Protein AF-A0A961T7D4-F1 (afdb_monomer)

Sequence (36 aa):
MPLKIAVQMDHVATVSIAGDTSFALSLEAQRRGHEL

Structure (mmCIF, N/CA/C/O backbone):
data_AF-A0A961T7D4-F1
#
_entry.id   AF-A0A961T7D4-F1
#
loop_
_atom_site.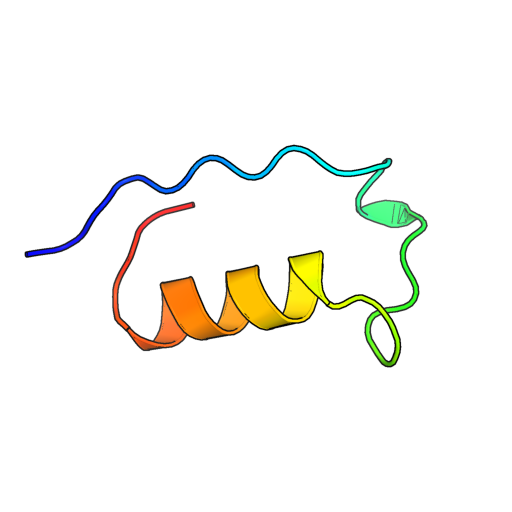group_PDB
_atom_site.id
_atom_site.type_symbol
_atom_site.label_atom_id
_atom_site.label_alt_id
_atom_site.label_comp_id
_atom_site.label_asym_id
_atom_site.label_entity_id
_atom_site.label_seq_id
_atom_site.pdbx_PDB_ins_code
_atom_site.Cartn_x
_atom_site.Cartn_y
_atom_site.Cartn_z
_atom_site.occupancy
_atom_site.B_iso_or_equiv
_atom_site.auth_seq_id
_atom_site.auth_comp_id
_atom_site.auth_asym_id
_atom_site.auth_atom_id
_atom_site.pdbx_PDB_model_num
ATOM 1 N N . MET A 1 1 ? -8.819 -1.602 17.251 1.00 85.69 1 MET A N 1
ATOM 2 C CA . MET A 1 1 ? -9.613 -0.476 16.716 1.00 85.69 1 MET A CA 1
ATOM 3 C C . MET A 1 1 ? -9.122 -0.197 15.303 1.00 85.69 1 MET A C 1
ATOM 5 O O . MET A 1 1 ? -7.909 -0.234 15.121 1.00 85.69 1 MET A O 1
ATOM 9 N N . PRO A 1 2 ? -10.009 0.003 14.316 1.00 93.94 2 PRO A N 1
ATOM 10 C CA . PRO A 1 2 ? -9.602 0.379 12.963 1.00 93.94 2 PRO A CA 1
ATOM 11 C C . PRO A 1 2 ? -8.941 1.766 12.973 1.00 93.94 2 PRO A C 1
ATOM 13 O O . PRO A 1 2 ? -9.387 2.656 13.696 1.00 93.94 2 PRO A O 1
ATOM 16 N N . LEU A 1 3 ? -7.862 1.931 12.205 1.00 97.38 3 LEU A N 1
ATOM 17 C CA . LEU A 1 3 ? -7.182 3.209 11.990 1.00 97.38 3 LEU A CA 1
ATOM 18 C C . LEU A 1 3 ? -7.526 3.725 10.593 1.00 97.38 3 LEU A C 1
ATOM 20 O O . LEU A 1 3 ? -7.793 2.919 9.703 1.00 97.38 3 LEU A O 1
ATOM 24 N N . LYS A 1 4 ? -7.471 5.046 10.417 1.00 97.88 4 LYS A N 1
ATOM 25 C CA . LYS A 1 4 ? -7.455 5.688 9.099 1.00 97.88 4 LYS A CA 1
ATOM 26 C C . LYS 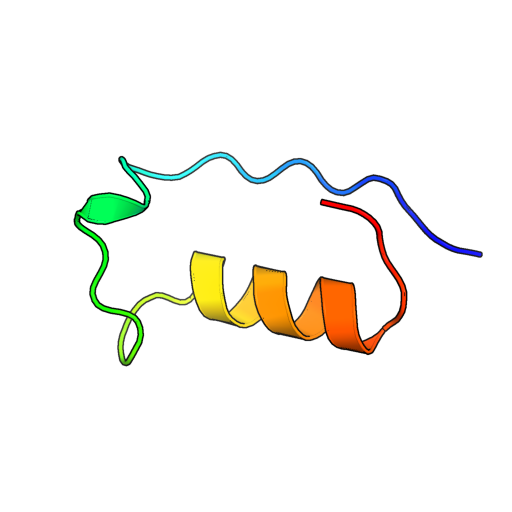A 1 4 ? -6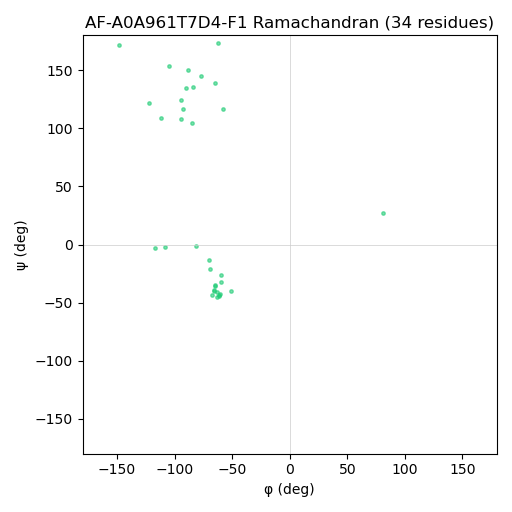.003 5.892 8.688 1.00 97.88 4 LYS A C 1
ATOM 28 O O . LYS A 1 4 ? -5.270 6.593 9.386 1.00 97.88 4 LYS A O 1
ATOM 33 N N . ILE A 1 5 ? -5.582 5.239 7.616 1.00 96.62 5 ILE A N 1
ATOM 34 C CA . ILE A 1 5 ? -4.193 5.158 7.176 1.00 96.62 5 ILE A CA 1
ATOM 35 C C . ILE A 1 5 ? -4.052 5.940 5.874 1.00 96.62 5 ILE A C 1
ATOM 37 O O . ILE A 1 5 ? -4.486 5.491 4.824 1.00 96.62 5 ILE A O 1
ATOM 41 N N . ALA A 1 6 ? -3.385 7.089 5.931 1.00 97.31 6 ALA A N 1
ATOM 42 C CA . ALA A 1 6 ? -2.985 7.794 4.722 1.00 97.31 6 ALA A CA 1
ATOM 43 C C . ALA A 1 6 ? -1.659 7.226 4.200 1.00 97.31 6 ALA A C 1
ATOM 45 O O . ALA A 1 6 ? -0.712 7.047 4.970 1.00 97.31 6 ALA A O 1
ATOM 46 N N . VAL A 1 7 ? -1.574 6.997 2.890 1.00 95.69 7 VAL A N 1
ATOM 47 C CA . VAL A 1 7 ? -0.338 6.584 2.215 1.00 95.69 7 VAL A CA 1
ATOM 48 C C . VAL A 1 7 ? -0.015 7.602 1.131 1.00 95.69 7 VAL A C 1
ATOM 50 O O . VAL A 1 7 ? -0.818 7.844 0.234 1.00 95.69 7 VAL A O 1
ATOM 53 N N . GLN A 1 8 ? 1.167 8.207 1.215 1.00 95.69 8 GLN A N 1
ATOM 54 C CA . GLN A 1 8 ? 1.706 9.040 0.147 1.00 95.69 8 GLN A CA 1
ATOM 55 C C . GLN A 1 8 ? 2.608 8.169 -0.728 1.00 95.69 8 GLN A C 1
ATOM 57 O O . GLN A 1 8 ? 3.525 7.522 -0.229 1.00 95.69 8 GLN A O 1
ATOM 62 N N . MET A 1 9 ? 2.314 8.128 -2.024 1.00 95.12 9 MET A N 1
ATOM 63 C CA . MET A 1 9 ? 3.048 7.351 -3.021 1.00 95.12 9 MET A CA 1
ATOM 64 C C . MET A 1 9 ? 3.014 8.068 -4.375 1.00 95.12 9 MET A C 1
ATOM 66 O O . MET A 1 9 ? 2.298 9.063 -4.533 1.00 95.12 9 MET A O 1
ATOM 70 N N . ASP A 1 10 ? 3.781 7.564 -5.340 1.00 93.00 10 ASP A N 1
ATOM 71 C CA . ASP A 1 10 ? 3.642 7.943 -6.747 1.00 93.00 10 ASP A CA 1
ATOM 72 C C . ASP A 1 10 ? 2.255 7.550 -7.286 1.00 93.00 10 ASP A C 1
ATOM 74 O O . ASP A 1 10 ? 1.456 6.903 -6.609 1.00 93.00 10 ASP A O 1
ATOM 78 N N . HIS A 1 11 ? 1.921 7.951 -8.514 1.00 95.25 11 HIS A N 1
ATOM 79 C CA . HIS A 1 11 ? 0.589 7.699 -9.060 1.00 95.25 11 HIS A CA 1
ATOM 80 C C . HIS A 1 11 ? 0.257 6.192 -9.079 1.00 95.25 11 HIS A C 1
ATOM 82 O O . HIS A 1 11 ? 0.891 5.410 -9.784 1.00 95.25 11 HIS A O 1
ATOM 88 N N . VAL A 1 12 ? -0.769 5.779 -8.324 1.00 94.25 12 VAL A N 1
ATOM 89 C CA . VAL A 1 12 ? -1.079 4.353 -8.100 1.00 94.25 12 VAL A CA 1
ATOM 90 C C . VAL A 1 12 ? -1.378 3.584 -9.391 1.00 94.25 12 VAL A C 1
ATOM 92 O O . VAL A 1 12 ? -1.126 2.389 -9.469 1.00 94.25 12 VAL A O 1
ATOM 95 N N . ALA A 1 13 ? -1.857 4.249 -10.448 1.00 95.50 13 ALA A N 1
ATOM 96 C CA . ALA A 1 13 ? -2.128 3.581 -11.722 1.00 95.50 13 ALA A CA 1
ATOM 97 C C . ALA A 1 13 ? -0.855 3.139 -12.472 1.00 95.50 13 ALA A C 1
ATOM 99 O O . ALA A 1 13 ? -0.954 2.371 -13.426 1.00 95.50 13 ALA A O 1
ATOM 100 N N . THR A 1 14 ? 0.328 3.617 -12.068 1.00 94.88 14 THR A N 1
ATOM 101 C CA . THR A 1 14 ? 1.606 3.305 -12.728 1.00 94.88 14 THR A CA 1
ATOM 102 C C . THR A 1 14 ? 2.513 2.379 -11.918 1.00 94.88 14 THR A C 1
ATOM 104 O O . THR A 1 14 ? 3.593 2.037 -12.395 1.00 94.88 14 THR A O 1
ATOM 107 N N . VAL A 1 15 ? 2.117 1.966 -10.707 1.00 92.25 15 VAL A N 1
ATOM 108 C CA . VAL A 1 15 ? 2.963 1.112 -9.856 1.00 92.25 15 VAL A CA 1
ATOM 109 C C . VAL A 1 15 ? 2.953 -0.344 -10.327 1.00 92.25 15 VAL A C 1
ATOM 111 O O . VAL A 1 15 ? 1.934 -0.879 -10.767 1.00 92.25 15 VAL A O 1
ATOM 114 N N . SER A 1 16 ? 4.094 -1.021 -10.193 1.00 94.12 16 SER A N 1
ATOM 115 C CA . SER A 1 16 ? 4.174 -2.470 -10.386 1.00 94.12 16 SER A CA 1
ATOM 116 C C . SER A 1 16 ? 3.790 -3.177 -9.090 1.00 94.12 16 SER A C 1
ATOM 118 O O . SER A 1 16 ? 4.589 -3.244 -8.159 1.00 94.12 16 SER A O 1
ATOM 120 N N . ILE A 1 17 ? 2.582 -3.740 -9.036 1.00 92.56 17 ILE A N 1
ATOM 121 C CA . ILE A 1 17 ? 2.024 -4.392 -7.835 1.00 92.56 17 ILE A CA 1
ATOM 122 C C . ILE A 1 17 ? 2.983 -5.428 -7.226 1.00 92.56 17 ILE A C 1
ATOM 124 O O . ILE A 1 17 ? 3.112 -5.509 -6.009 1.00 92.56 17 ILE A O 1
ATOM 128 N N . ALA A 1 18 ? 3.673 -6.215 -8.059 1.00 93.31 18 ALA A N 1
ATOM 129 C CA . ALA A 1 18 ? 4.563 -7.277 -7.587 1.00 93.31 18 ALA A CA 1
ATOM 130 C C . ALA A 1 18 ? 5.834 -6.758 -6.886 1.00 93.31 18 ALA A C 1
ATOM 132 O O . ALA A 1 18 ? 6.461 -7.511 -6.146 1.00 93.31 18 ALA A O 1
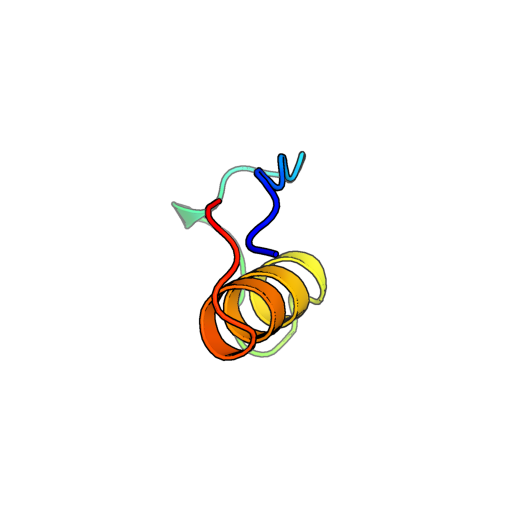ATOM 133 N N . GLY A 1 19 ? 6.229 -5.505 -7.135 1.00 92.56 19 GLY A N 1
ATOM 134 C CA . GLY A 1 19 ? 7.443 -4.899 -6.581 1.00 92.56 19 GLY A CA 1
ATOM 135 C C . GLY A 1 19 ? 7.195 -3.698 -5.670 1.00 92.56 19 GLY A C 1
ATOM 136 O O . GLY A 1 19 ? 8.157 -3.152 -5.135 1.00 92.56 19 GLY A O 1
ATOM 137 N N . ASP A 1 20 ? 5.944 -3.266 -5.501 1.00 96.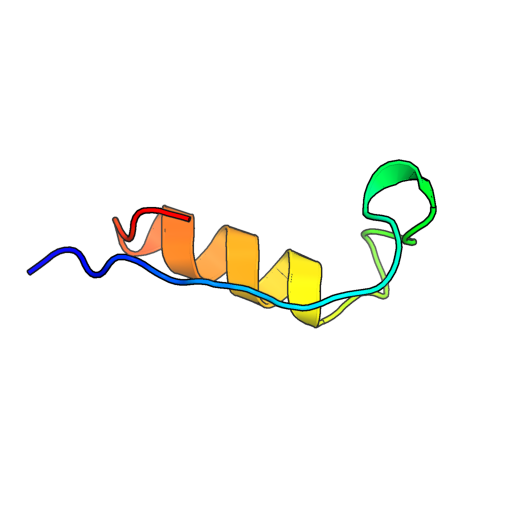31 20 ASP A N 1
ATOM 138 C CA . ASP A 1 20 ? 5.624 -2.049 -4.763 1.00 96.31 20 ASP A CA 1
ATOM 139 C C . ASP A 1 20 ? 5.284 -2.337 -3.295 1.00 96.31 20 ASP A C 1
ATOM 141 O O . ASP A 1 20 ? 4.224 -2.867 -2.944 1.00 96.31 20 ASP A O 1
ATOM 145 N N . THR A 1 21 ? 6.207 -1.962 -2.412 1.00 96.50 21 THR A N 1
ATOM 146 C CA . THR A 1 21 ? 6.050 -2.143 -0.966 1.00 96.50 21 THR A CA 1
ATOM 147 C C . THR A 1 21 ? 4.902 -1.302 -0.401 1.00 96.50 21 THR A C 1
ATOM 149 O O . THR A 1 21 ? 4.211 -1.760 0.508 1.00 96.50 21 THR A O 1
ATOM 152 N N . SER A 1 22 ? 4.656 -0.098 -0.926 1.00 96.38 22 SER A N 1
ATOM 153 C CA . SER A 1 22 ? 3.589 0.791 -0.440 1.00 96.38 22 SER A CA 1
ATOM 154 C C . SER A 1 22 ? 2.202 0.197 -0.702 1.00 96.38 22 SER A C 1
ATOM 156 O O . SER A 1 22 ? 1.327 0.227 0.168 1.00 96.38 22 SER A O 1
ATOM 158 N N . PHE A 1 23 ? 2.014 -0.423 -1.863 1.00 96.62 23 PHE 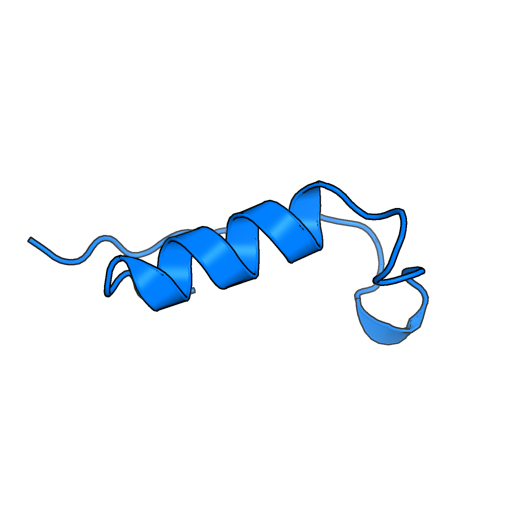A N 1
ATOM 159 C CA . PHE A 1 23 ? 0.815 -1.165 -2.224 1.00 96.62 23 PHE A CA 1
ATOM 160 C C . PHE A 1 23 ? 0.657 -2.428 -1.370 1.00 96.62 23 PHE A C 1
ATOM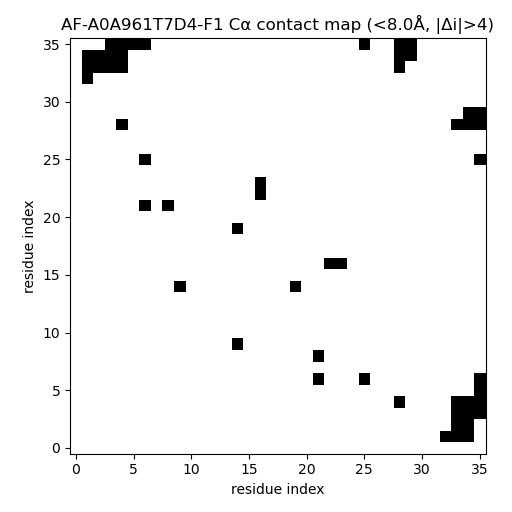 162 O O . PHE A 1 23 ? -0.423 -2.681 -0.835 1.00 96.62 23 PHE A O 1
ATOM 169 N N . ALA A 1 24 ? 1.738 -3.186 -1.151 1.00 97.06 24 ALA A N 1
ATOM 170 C CA . ALA A 1 24 ? 1.710 -4.362 -0.279 1.00 97.06 24 ALA A CA 1
ATOM 171 C C . ALA A 1 24 ? 1.314 -4.011 1.170 1.00 97.06 24 ALA A C 1
ATOM 173 O O . ALA A 1 24 ? 0.482 -4.691 1.774 1.00 97.06 24 ALA A O 1
ATOM 174 N N . LEU A 1 25 ? 1.852 -2.916 1.716 1.00 97.00 25 LEU A N 1
ATOM 175 C CA . LEU A 1 25 ? 1.479 -2.407 3.039 1.00 97.00 25 LEU A CA 1
ATOM 176 C C . LEU A 1 25 ? 0.019 -1.943 3.086 1.00 97.00 25 LEU A C 1
ATOM 178 O O . LEU A 1 25 ? -0.656 -2.154 4.095 1.00 97.00 25 LEU A O 1
ATOM 182 N N . SER A 1 26 ? -0.482 -1.370 1.991 1.00 96.81 26 SER A N 1
ATOM 183 C CA . SER A 1 26 ? -1.882 -0.959 1.866 1.00 96.81 26 SER A CA 1
ATOM 184 C C . SER A 1 26 ? -2.835 -2.157 1.939 1.00 96.81 26 SER A C 1
ATOM 186 O O . SER A 1 26 ? -3.797 -2.134 2.707 1.00 96.81 26 SER A O 1
ATOM 188 N N . LEU A 1 27 ? -2.531 -3.251 1.232 1.00 96.81 27 LEU A N 1
ATOM 189 C CA . LEU A 1 27 ? -3.311 -4.493 1.310 1.00 96.81 27 LEU A CA 1
ATOM 190 C C . LEU A 1 27 ? -3.282 -5.113 2.711 1.00 96.81 27 LEU A C 1
ATOM 192 O O . LEU A 1 27 ? -4.305 -5.577 3.213 1.00 96.81 27 LEU A O 1
ATOM 196 N N . GLU A 1 28 ? -2.122 -5.105 3.367 1.00 97.56 28 GLU A N 1
ATOM 197 C CA . GLU A 1 28 ? -1.990 -5.626 4.728 1.00 97.56 28 GLU A CA 1
ATOM 198 C C . GLU A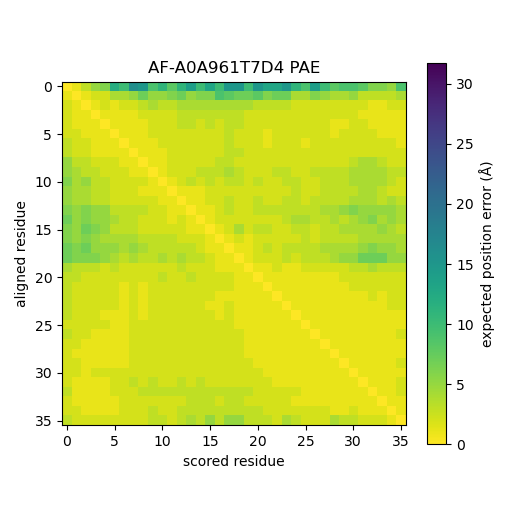 1 28 ? -2.789 -4.790 5.738 1.00 97.56 28 GLU A C 1
ATOM 200 O O . GLU A 1 28 ? -3.426 -5.347 6.636 1.00 97.56 28 GLU A O 1
ATOM 205 N N . ALA A 1 29 ? -2.807 -3.464 5.581 1.00 97.75 29 ALA A N 1
ATOM 206 C CA . ALA A 1 29 ? -3.635 -2.580 6.391 1.00 97.75 29 ALA A CA 1
ATOM 207 C C . ALA A 1 29 ? -5.132 -2.893 6.210 1.00 97.75 29 ALA A C 1
ATOM 209 O O . ALA A 1 29 ? -5.832 -3.062 7.213 1.00 97.75 29 ALA A O 1
ATOM 210 N N . GLN A 1 30 ? -5.608 -3.099 4.974 1.00 97.44 30 GLN A N 1
ATOM 211 C CA . GLN A 1 30 ? -6.986 -3.556 4.730 1.00 97.44 30 GLN A CA 1
ATOM 212 C C . GLN A 1 30 ? -7.258 -4.926 5.360 1.00 97.44 30 GLN A C 1
ATOM 214 O O . GLN A 1 30 ? -8.280 -5.107 6.022 1.00 97.44 30 GLN A O 1
ATOM 219 N N . ARG A 1 31 ? -6.331 -5.888 5.231 1.00 98.12 31 ARG A N 1
ATOM 220 C CA . ARG A 1 31 ? -6.454 -7.233 5.825 1.00 98.12 31 ARG A CA 1
ATOM 221 C C . ARG A 1 31 ? -6.587 -7.187 7.351 1.00 98.12 31 ARG A C 1
ATOM 223 O O . ARG A 1 31 ? -7.264 -8.029 7.936 1.00 98.12 31 ARG A O 1
ATOM 230 N N . ARG A 1 32 ? -5.956 -6.206 8.003 1.00 97.94 32 ARG A N 1
ATOM 231 C CA . ARG A 1 32 ? -6.067 -5.951 9.452 1.00 97.94 32 ARG A CA 1
ATOM 232 C C . ARG A 1 32 ? -7.317 -5.155 9.845 1.00 97.94 32 ARG A C 1
ATOM 234 O O . ARG A 1 32 ? -7.528 -4.921 11.035 1.00 97.94 32 ARG A O 1
ATOM 241 N N . GLY A 1 33 ? -8.146 -4.761 8.879 1.00 97.94 33 GLY A N 1
ATOM 242 C CA . GLY A 1 33 ? -9.372 -3.997 9.098 1.00 97.94 33 GLY A CA 1
ATOM 243 C C . GLY A 1 33 ? -9.137 -2.498 9.283 1.00 97.94 33 GLY A C 1
ATOM 244 O O . GLY A 1 33 ? -9.908 -1.852 9.986 1.00 97.94 33 GLY A O 1
ATOM 245 N N . HIS A 1 34 ? -8.060 -1.944 8.725 1.00 98.19 34 HIS A N 1
ATOM 246 C CA . HIS A 1 34 ? -7.840 -0.498 8.667 1.00 98.19 34 HIS A CA 1
ATOM 247 C C . HIS A 1 34 ? -8.464 0.107 7.402 1.00 98.19 34 HIS A C 1
ATOM 249 O O . HIS A 1 34 ? -8.577 -0.556 6.372 1.00 98.19 34 HIS A O 1
ATOM 255 N N . GLU A 1 35 ? -8.878 1.366 7.505 1.00 97.50 35 GLU A N 1
ATOM 256 C CA . GLU A 1 35 ? -9.396 2.174 6.399 1.00 97.50 35 GLU A CA 1
ATOM 257 C C . GLU A 1 35 ? -8.219 2.913 5.752 1.00 97.50 35 GLU A C 1
ATOM 259 O O . GLU A 1 35 ? -7.381 3.455 6.478 1.00 97.50 35 GLU A O 1
ATOM 264 N N . LEU A 1 36 ? -8.142 2.915 4.420 1.00 93.69 36 LEU A N 1
ATOM 265 C CA . LEU A 1 36 ? -7.169 3.697 3.650 1.00 93.69 36 LEU A CA 1
ATOM 266 C C . LEU A 1 36 ? -7.855 4.852 2.931 1.00 93.69 36 LEU A C 1
ATOM 268 O O . LEU A 1 36 ? -8.910 4.580 2.315 1.00 93.69 36 LEU A O 1
#

Mean predicted aligned error: 2.4 Å

Secondary structure (DSSP, 8-state):
---B-----S-GGG--TTT-HHHHHHHHHHHTT-B-

Radius of gyration: 10.23 Å; Cα contacts (8 Å, |Δi|>4): 27; chains: 1; bounding box: 17×16×29 Å

pLDDT: mea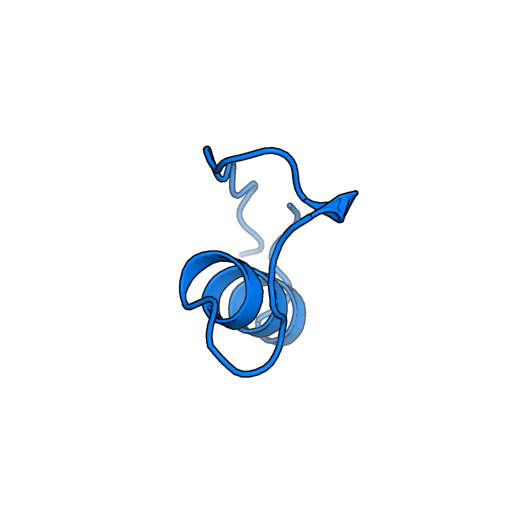n 95.63, std 2.43, range [85.69, 98.19]

Solvent-accessible surface area (backbone atoms only — not comparable to full-atom values): 2424 Å² total; per-residue (Å²): 132,70,48,84,49,87,81,91,74,74,68,74,92,75,60,55,76,94,77,34,63,72,60,52,52,50,54,51,39,44,75,73,55,30,47,113

Foldseek 3Di:
DAEADDQDDPDPVPDDCVPDPSNVVVVVSVVVVHHD